Protein AF-K5WAC5-F1 (afdb_monomer)

Secondary structure (DSSP, 8-state):
-HHHHHHHHHTTTTSHHHHHHHHHHTT-HHHHHHHGGGTTSS-GGGS-HHHHTTS--HHHHHHHHHHHHHHHHHHHHHHHH--SSGGGTT--TTTHHHHHHHHHHHHHHHHTT--TT--HHHHH---GGGGTT-HHHHHHHHHHHHHHHHHHHTS--SGGGSPPGGGTT-

pLDDT: mean 91.82, std 11.61, range [30.33, 98.06]

Foldseek 3Di:
DVVVLVVLLVCLLVLLLLSLLVCVVVVNQVSNFSSLLNVQPPPPVVDDPVSNVSNPDPVSVVLSVLLWVQLLVQLLVLLVPFDLQVVNPLADPVCNVVLRVLSVVQSVVLNVVDTNPDLSLVSQDDDCVSSVVDPSSNVSSNVRSVVSNVSSVPRDSGSVPDDDPVPPPD

Sequence (170 aa):
MQVCTSHLAAYASTYPLRVYGMAVGMGSDVIAAKTSKYLLHPPLTSYSTSEIKCIPTAEAYHRLALLHEHRIKRLREMLIDEKIFPQGYGECKKHTQRTKTLWGVKQAMVSGQIAAATDVAGEMMVDLDQLSGCTTCFKAWVAATDMLGYKCSKVPRRIDKLPTSTERQV

Solvent-accessible surface area (backbone atoms only — not comparable to full-atom values): 9606 Å² total; per-residue (Å²): 119,71,70,62,54,56,55,47,56,71,37,16,78,80,43,20,66,56,40,26,13,51,22,54,70,70,71,34,61,71,53,24,27,63,17,42,48,48,53,34,56,69,56,76,85,75,56,50,74,79,64,54,60,49,43,81,43,72,67,65,51,47,45,51,52,52,42,36,52,51,29,30,52,52,51,43,51,54,56,70,73,58,55,64,43,62,94,60,49,66,63,36,96,89,46,42,68,62,51,54,51,51,50,52,54,48,48,56,56,51,57,78,67,60,46,50,59,59,57,64,28,70,71,64,60,80,60,54,70,83,54,73,67,36,64,55,53,43,52,25,46,51,53,34,31,50,51,44,37,58,58,53,70,70,52,56,61,30,56,83,57,56,80,59,83,87,66,77,81,118

Organism: Phanerochaete carnosa (strain HHB-10118-sp) (NCBI:txid650164)

Structure (mmCIF, N/CA/C/O backbone):
data_AF-K5WAC5-F1
#
_entry.id   AF-K5WAC5-F1
#
loop_
_atom_site.group_PDB
_atom_site.id
_atom_site.type_symbol
_atom_site.label_atom_id
_atom_site.label_alt_id
_atom_site.label_comp_id
_atom_site.label_asym_id
_atom_site.label_entity_id
_atom_site.label_seq_id
_atom_site.pdbx_PDB_ins_code
_atom_site.Cartn_x
_atom_site.Cartn_y
_atom_site.Cartn_z
_atom_site.occupancy
_atom_site.B_iso_or_equiv
_atom_site.auth_seq_id
_atom_site.auth_comp_id
_atom_site.auth_asym_id
_atom_site.auth_atom_id
_atom_site.pdbx_PDB_model_num
ATOM 1 N N . MET A 1 1 ? 7.853 -16.542 -30.961 1.00 53.62 1 MET A N 1
ATOM 2 C CA . MET A 1 1 ? 8.041 -15.512 -29.907 1.00 53.62 1 MET A CA 1
ATOM 3 C C . MET A 1 1 ? 7.242 -15.753 -28.614 1.00 53.62 1 MET A C 1
ATOM 5 O O . MET A 1 1 ? 7.670 -15.249 -27.587 1.00 53.62 1 MET A O 1
ATOM 9 N N . GLN A 1 2 ? 6.148 -16.535 -28.604 1.00 56.59 2 GLN A N 1
ATOM 10 C CA . GLN A 1 2 ? 5.320 -16.782 -27.399 1.00 56.59 2 GLN A CA 1
ATOM 11 C C . GLN A 1 2 ? 5.993 -17.577 -26.259 1.00 56.59 2 GLN A C 1
ATOM 13 O O . GLN A 1 2 ? 5.640 -17.387 -25.103 1.00 56.59 2 GLN A O 1
ATOM 18 N N . VAL A 1 3 ? 6.969 -18.444 -26.548 1.00 56.41 3 VAL A N 1
ATOM 19 C CA . VAL A 1 3 ? 7.632 -19.264 -25.510 1.00 56.41 3 VAL A CA 1
ATOM 20 C C . VAL A 1 3 ? 8.531 -18.408 -24.602 1.00 56.41 3 VAL A C 1
ATOM 22 O O . VAL A 1 3 ? 8.586 -18.608 -23.393 1.00 56.41 3 VAL A O 1
ATOM 25 N N . CYS A 1 4 ? 9.189 -17.384 -25.152 1.00 65.69 4 CYS A N 1
ATOM 26 C CA . CYS A 1 4 ? 10.074 -16.512 -24.374 1.00 65.69 4 CYS A CA 1
ATOM 27 C C . CYS A 1 4 ? 9.288 -15.632 -23.382 1.00 65.69 4 CYS A C 1
ATOM 29 O O . CYS A 1 4 ? 9.719 -15.412 -22.252 1.00 65.69 4 CYS A O 1
ATOM 31 N N . THR A 1 5 ? 8.085 -15.190 -23.763 1.00 73.31 5 THR A N 1
ATOM 32 C CA . THR A 1 5 ? 7.234 -14.344 -22.917 1.00 73.31 5 THR A CA 1
ATOM 33 C C . THR A 1 5 ? 6.603 -15.105 -21.751 1.00 73.31 5 THR A C 1
ATOM 35 O O . THR A 1 5 ? 6.474 -14.536 -20.665 1.00 73.31 5 THR A O 1
ATOM 38 N N . SER A 1 6 ? 6.259 -16.389 -21.921 1.00 77.44 6 SER A N 1
ATOM 39 C CA . SER A 1 6 ? 5.765 -17.233 -20.822 1.00 77.44 6 SER A CA 1
AT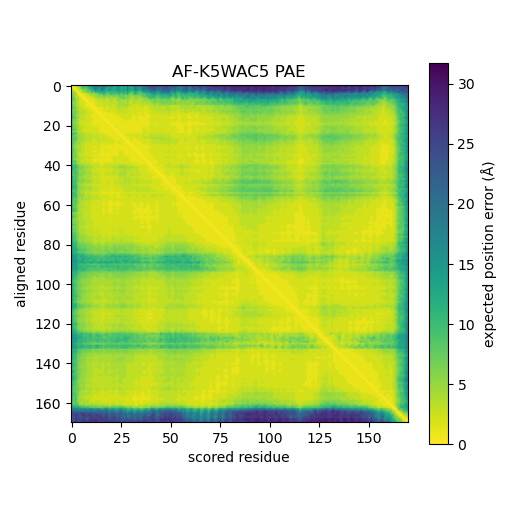OM 40 C C . SER A 1 6 ? 6.850 -17.531 -19.788 1.00 77.44 6 SER A C 1
ATOM 42 O O . SER A 1 6 ? 6.586 -17.431 -18.591 1.00 77.44 6 SER A O 1
ATOM 44 N N . HIS A 1 7 ? 8.079 -17.821 -20.230 1.00 79.19 7 HIS A N 1
ATOM 45 C CA . HIS A 1 7 ? 9.211 -18.002 -19.318 1.00 79.19 7 HIS A CA 1
ATOM 46 C C . HIS A 1 7 ? 9.539 -16.710 -18.568 1.00 79.19 7 HIS A C 1
ATOM 48 O O . HIS A 1 7 ? 9.684 -16.733 -17.350 1.00 79.19 7 HIS A O 1
ATOM 54 N N . LEU A 1 8 ? 9.571 -15.569 -19.261 1.00 83.50 8 LEU A N 1
ATOM 55 C CA . LEU A 1 8 ? 9.827 -14.271 -18.639 1.00 83.50 8 LEU A CA 1
ATOM 56 C C . LEU A 1 8 ? 8.781 -13.933 -17.559 1.00 83.50 8 LEU A C 1
ATOM 58 O O . LEU A 1 8 ? 9.131 -13.478 -16.470 1.00 83.50 8 LEU A O 1
ATOM 62 N N . ALA A 1 9 ? 7.501 -14.213 -17.825 1.00 85.50 9 ALA A N 1
ATOM 63 C CA . ALA A 1 9 ? 6.424 -14.004 -16.861 1.00 85.50 9 ALA A CA 1
ATOM 64 C C . ALA A 1 9 ? 6.519 -14.928 -15.632 1.00 85.50 9 ALA A C 1
ATOM 66 O O . ALA A 1 9 ? 6.143 -14.509 -14.537 1.00 85.50 9 ALA A O 1
ATOM 67 N N . ALA A 1 10 ? 7.038 -16.151 -15.784 1.00 89.06 10 ALA A N 1
ATOM 68 C CA . ALA A 1 10 ? 7.210 -17.092 -14.675 1.00 89.06 10 ALA A CA 1
ATOM 69 C C . ALA A 1 10 ? 8.218 -16.590 -13.624 1.00 89.06 10 ALA A C 1
ATOM 71 O O . ALA A 1 10 ? 8.053 -16.855 -12.436 1.00 89.06 10 ALA A O 1
ATOM 72 N N . TYR A 1 11 ? 9.217 -15.804 -14.038 1.00 91.31 11 TYR A N 1
ATOM 73 C CA . TYR A 1 11 ? 10.219 -15.219 -13.139 1.00 91.31 11 TYR A CA 1
ATOM 74 C C . TYR A 1 11 ? 9.832 -13.842 -12.581 1.00 91.31 11 TYR A C 1
ATOM 76 O O . TYR A 1 11 ? 10.626 -13.231 -11.862 1.00 91.31 11 TYR A O 1
ATOM 84 N N . ALA A 1 12 ? 8.627 -13.342 -12.876 1.00 92.62 12 ALA A N 1
ATOM 85 C CA . ALA A 1 12 ? 8.211 -11.991 -12.506 1.00 92.62 12 ALA A CA 1
ATOM 86 C C . ALA A 1 12 ? 8.232 -11.727 -10.992 1.00 92.62 12 ALA A C 1
ATOM 88 O O . ALA A 1 12 ? 8.495 -10.599 -10.596 1.00 92.62 12 ALA A O 1
ATOM 89 N N . SER A 1 13 ? 7.975 -12.730 -10.147 1.00 93.38 13 SER A N 1
ATOM 90 C CA . SER A 1 13 ? 8.056 -12.582 -8.685 1.00 93.38 13 SER A CA 1
ATOM 91 C C . SER A 1 13 ? 9.473 -12.728 -8.134 1.00 93.38 13 SER A C 1
ATOM 93 O O . SER A 1 13 ? 9.777 -12.143 -7.102 1.00 93.38 13 SER A O 1
ATOM 95 N N . THR A 1 14 ? 10.325 -13.511 -8.798 1.00 94.06 14 THR A N 1
ATOM 96 C CA . THR A 1 14 ? 11.671 -13.851 -8.308 1.00 94.06 14 THR A CA 1
ATOM 97 C C . THR A 1 14 ? 12.698 -12.794 -8.697 1.00 94.06 14 THR A C 1
ATOM 99 O O . THR A 1 14 ? 13.539 -12.419 -7.889 1.00 94.06 14 THR A O 1
ATOM 102 N N . TYR A 1 15 ? 12.617 -12.282 -9.930 1.00 94.31 15 TYR A N 1
ATOM 103 C CA . TYR A 1 15 ? 13.547 -11.281 -10.462 1.00 94.31 15 TYR A CA 1
ATOM 104 C C . TYR A 1 15 ? 12.803 -10.072 -11.042 1.00 94.31 15 TYR A C 1
ATOM 106 O O . TYR A 1 15 ? 13.011 -9.714 -12.206 1.00 94.31 15 TYR A O 1
ATOM 114 N N . PRO A 1 16 ? 11.931 -9.421 -10.253 1.00 96.00 16 PRO A N 1
ATOM 115 C CA . PRO A 1 16 ? 10.960 -8.464 -10.768 1.00 96.00 16 PRO A CA 1
ATOM 116 C C . PRO A 1 16 ? 11.602 -7.290 -11.513 1.00 96.00 16 PRO A C 1
ATOM 118 O O . PRO A 1 16 ? 11.106 -6.890 -12.563 1.00 96.00 16 PRO A O 1
ATOM 121 N N . LEU A 1 17 ? 12.736 -6.772 -11.030 1.00 96.06 17 LEU A N 1
ATOM 122 C CA . LEU A 1 17 ? 13.393 -5.605 -11.628 1.00 96.06 17 LEU A CA 1
ATOM 123 C C . LEU A 1 17 ? 13.940 -5.920 -13.027 1.00 96.06 17 LEU A C 1
ATOM 125 O O . LEU A 1 17 ? 13.656 -5.205 -13.987 1.00 96.06 17 LEU A O 1
ATOM 129 N N . ARG A 1 18 ? 14.647 -7.051 -13.159 1.00 95.62 18 ARG A N 1
ATOM 130 C CA . ARG A 1 18 ? 15.200 -7.519 -14.439 1.00 95.62 18 ARG A CA 1
ATOM 131 C C . ARG A 1 18 ? 14.097 -7.873 -15.426 1.00 95.62 18 ARG A C 1
ATOM 133 O O . ARG A 1 18 ? 14.161 -7.472 -16.583 1.00 95.62 18 ARG A O 1
ATOM 140 N N . VAL A 1 19 ? 13.077 -8.594 -14.960 1.00 96.12 19 VAL A N 1
ATOM 141 C CA . VAL A 1 19 ? 11.931 -8.985 -15.787 1.00 96.12 19 VAL A CA 1
ATOM 142 C C . VAL A 1 19 ? 11.181 -7.755 -16.294 1.00 96.12 19 VAL A C 1
ATOM 144 O O . VAL A 1 19 ? 10.812 -7.704 -17.465 1.00 96.12 19 VAL A O 1
ATOM 147 N N . TYR A 1 20 ? 10.983 -6.748 -15.440 1.00 97.00 20 TYR A N 1
ATOM 148 C CA . TYR A 1 20 ? 10.366 -5.485 -15.830 1.00 97.00 20 TYR A CA 1
ATOM 149 C C . TYR A 1 20 ? 11.196 -4.759 -16.894 1.00 97.00 20 TYR A C 1
ATOM 151 O O . TYR A 1 20 ? 10.659 -4.412 -17.943 1.00 97.00 20 TYR A O 1
ATOM 159 N N . GLY A 1 21 ? 12.503 -4.596 -16.669 1.00 96.38 21 GLY A N 1
ATOM 160 C CA . GLY A 1 21 ? 13.410 -3.955 -17.622 1.00 96.38 21 GLY A CA 1
ATOM 161 C C . GLY A 1 21 ? 13.432 -4.641 -18.992 1.00 96.38 21 GLY A C 1
ATOM 162 O O . GLY A 1 21 ? 13.271 -3.980 -20.017 1.00 96.38 21 GLY A O 1
ATOM 163 N N . MET A 1 22 ? 13.525 -5.976 -19.014 1.00 95.25 22 MET A N 1
ATOM 164 C CA . MET A 1 22 ? 13.453 -6.768 -20.249 1.00 95.25 22 MET A CA 1
ATOM 165 C C . MET A 1 22 ? 12.104 -6.613 -20.954 1.00 95.25 22 MET A C 1
ATOM 167 O O . MET A 1 22 ? 12.068 -6.398 -22.162 1.00 95.25 22 MET A O 1
ATOM 171 N N . ALA A 1 23 ? 10.994 -6.680 -20.212 1.00 95.19 23 ALA A N 1
ATOM 172 C CA . ALA A 1 23 ? 9.662 -6.530 -20.787 1.00 95.19 23 ALA A CA 1
ATOM 173 C C . ALA A 1 23 ? 9.471 -5.155 -21.441 1.00 95.19 23 ALA A C 1
ATOM 175 O O . ALA A 1 23 ? 8.921 -5.081 -22.536 1.00 95.19 23 ALA A O 1
ATOM 176 N N . VAL A 1 24 ? 9.969 -4.088 -20.807 1.00 96.06 24 VAL A N 1
ATOM 177 C CA . VAL A 1 24 ? 9.970 -2.735 -21.382 1.00 96.06 24 VAL A CA 1
ATOM 178 C C . VAL A 1 24 ? 10.851 -2.678 -22.631 1.00 96.06 24 VAL A C 1
ATOM 180 O O . VAL A 1 24 ? 10.411 -2.164 -23.653 1.00 96.06 24 VAL A O 1
ATOM 183 N N . GLY A 1 25 ? 12.062 -3.244 -22.588 1.00 94.56 25 GLY A N 1
ATOM 184 C CA . GLY A 1 25 ? 12.974 -3.267 -23.739 1.00 94.56 25 GLY A CA 1
ATOM 185 C C . GLY A 1 25 ? 12.416 -4.024 -24.949 1.00 94.56 25 GLY A C 1
ATOM 186 O O . GLY A 1 25 ? 12.718 -3.682 -26.086 1.00 94.56 25 GLY A O 1
ATOM 187 N N . MET A 1 26 ? 11.557 -5.016 -24.709 1.00 93.81 26 MET A N 1
ATOM 188 C CA . MET A 1 26 ? 10.845 -5.771 -25.743 1.00 93.81 26 MET A CA 1
ATOM 189 C C . MET A 1 26 ? 9.518 -5.123 -26.182 1.00 93.81 26 MET A C 1
ATOM 191 O O . MET A 1 26 ? 8.810 -5.708 -26.999 1.00 93.81 26 MET A O 1
ATOM 195 N N . GLY A 1 27 ? 9.132 -3.971 -25.619 1.00 92.75 27 GLY A N 1
ATOM 196 C CA . GLY A 1 27 ? 7.846 -3.318 -25.903 1.00 92.75 27 GLY A CA 1
ATOM 197 C C . GLY A 1 27 ? 6.622 -4.090 -25.391 1.00 92.75 27 GLY A C 1
ATOM 198 O O . GLY A 1 27 ? 5.517 -3.926 -25.898 1.00 92.75 27 GLY A O 1
ATOM 199 N N . SER A 1 28 ? 6.797 -4.973 -24.406 1.00 93.88 28 SER A N 1
ATOM 200 C CA . SER A 1 28 ? 5.732 -5.820 -23.867 1.00 93.88 28 SER A CA 1
ATOM 201 C C . SER A 1 28 ? 5.096 -5.202 -22.615 1.00 93.88 28 SER A C 1
ATOM 203 O O . SER A 1 28 ? 5.328 -5.660 -21.486 1.00 93.88 28 SER A O 1
ATOM 205 N N . ASP A 1 29 ? 4.204 -4.233 -22.821 1.00 93.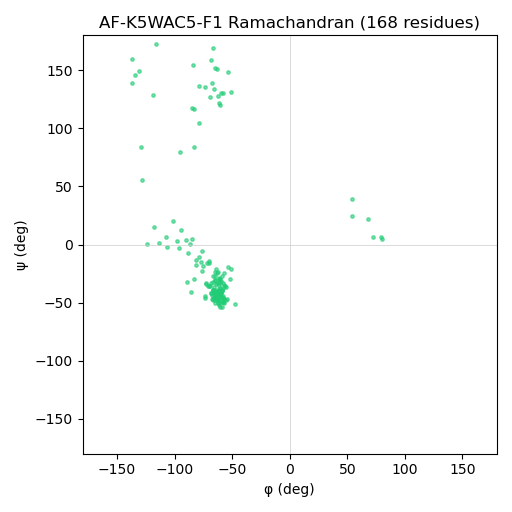75 29 ASP A N 1
ATOM 206 C CA . ASP A 1 29 ? 3.495 -3.519 -21.746 1.00 93.75 29 ASP A CA 1
ATOM 207 C C . ASP A 1 29 ? 2.721 -4.450 -20.803 1.00 93.75 29 ASP A C 1
ATOM 209 O O . ASP A 1 29 ? 2.696 -4.241 -19.591 1.00 93.75 29 ASP A O 1
ATOM 213 N N . VAL A 1 30 ? 2.136 -5.534 -21.324 1.00 93.88 30 VAL A N 1
ATOM 214 C CA . VAL A 1 30 ? 1.362 -6.498 -20.521 1.00 93.88 30 VAL A CA 1
ATOM 215 C C . VAL A 1 30 ? 2.230 -7.178 -19.457 1.00 93.88 30 VAL A C 1
ATOM 217 O O . VAL A 1 30 ? 1.797 -7.338 -18.313 1.00 93.88 30 VAL A O 1
ATOM 220 N N . ILE A 1 31 ? 3.450 -7.588 -19.817 1.00 94.75 31 ILE A N 1
ATOM 221 C CA . ILE A 1 31 ? 4.382 -8.234 -18.880 1.00 94.75 31 ILE A CA 1
ATOM 222 C C . ILE A 1 31 ? 4.948 -7.191 -17.924 1.00 94.75 31 ILE A C 1
ATOM 224 O O . ILE A 1 31 ? 4.916 -7.422 -16.719 1.00 94.75 31 ILE A O 1
ATOM 228 N N . ALA A 1 32 ? 5.377 -6.029 -18.426 1.00 95.94 32 ALA A N 1
ATOM 229 C CA . ALA A 1 32 ? 5.868 -4.939 -17.585 1.00 95.94 32 ALA A CA 1
ATOM 230 C C . ALA A 1 32 ? 4.832 -4.567 -16.508 1.00 95.94 32 ALA A C 1
ATOM 232 O O . ALA A 1 32 ? 5.136 -4.529 -15.314 1.00 95.94 32 ALA A O 1
ATOM 233 N N . ALA A 1 33 ? 3.570 -4.421 -16.908 1.00 95.88 33 ALA A N 1
ATOM 234 C CA . ALA A 1 33 ? 2.468 -4.125 -16.011 1.00 95.88 33 ALA A CA 1
ATOM 235 C C . ALA A 1 33 ? 2.179 -5.234 -14.992 1.00 95.88 33 ALA A C 1
ATOM 237 O O . ALA A 1 33 ? 1.898 -4.949 -13.830 1.00 95.88 33 ALA A O 1
ATOM 238 N N . LYS A 1 34 ? 2.236 -6.509 -15.393 1.00 95.50 34 LYS A N 1
ATOM 239 C CA . LYS A 1 34 ? 2.063 -7.633 -14.459 1.00 95.50 34 LYS A CA 1
ATOM 240 C C . LYS A 1 34 ? 3.212 -7.724 -13.458 1.00 95.50 34 LYS A C 1
ATOM 242 O O . LYS A 1 34 ? 2.955 -8.013 -12.291 1.00 95.50 34 LYS A O 1
ATOM 247 N N . THR A 1 35 ? 4.440 -7.476 -13.900 1.00 96.50 35 THR A N 1
ATOM 248 C CA . THR A 1 35 ? 5.647 -7.562 -13.074 1.00 96.50 35 THR A CA 1
ATOM 249 C C . THR A 1 35 ? 5.748 -6.410 -12.083 1.00 96.50 35 THR A C 1
ATOM 251 O O . THR A 1 35 ? 6.186 -6.618 -10.954 1.00 96.50 35 THR A O 1
ATOM 254 N N . SER A 1 36 ? 5.261 -5.214 -12.436 1.00 97.06 36 SER A N 1
ATOM 255 C CA . SER A 1 36 ? 5.365 -4.030 -11.573 1.00 97.06 36 SER A CA 1
ATOM 256 C C . SER A 1 36 ? 4.746 -4.218 -10.181 1.00 97.06 36 SER A C 1
ATOM 258 O O . SER A 1 36 ? 5.161 -3.556 -9.235 1.00 97.06 36 SER A O 1
ATOM 260 N N . LYS A 1 37 ? 3.779 -5.135 -10.016 1.00 96.56 37 LYS A N 1
ATOM 261 C CA . LYS A 1 37 ? 3.173 -5.437 -8.705 1.00 96.56 37 LYS A CA 1
ATOM 262 C C . LYS A 1 37 ? 4.143 -6.053 -7.699 1.00 96.56 37 LYS A C 1
ATOM 264 O O . LYS A 1 37 ? 3.906 -5.959 -6.498 1.00 96.56 37 LYS A O 1
ATOM 269 N N . TYR A 1 38 ? 5.202 -6.690 -8.189 1.00 96.88 38 TYR A N 1
ATOM 270 C CA . TYR A 1 38 ? 6.262 -7.279 -7.376 1.00 96.88 38 TYR A CA 1
ATOM 271 C C . TYR A 1 38 ? 7.380 -6.273 -7.072 1.00 96.88 38 TYR A C 1
ATOM 273 O O . TYR A 1 38 ? 8.241 -6.559 -6.256 1.00 96.88 38 TYR A O 1
ATOM 281 N N . LEU A 1 39 ? 7.345 -5.082 -7.681 1.00 96.88 39 LEU A N 1
ATOM 282 C CA . LEU A 1 39 ? 8.292 -3.989 -7.437 1.00 96.88 39 LEU A CA 1
ATOM 283 C C . LEU A 1 39 ? 7.797 -2.989 -6.392 1.00 96.88 39 LEU A C 1
ATOM 285 O O . LEU A 1 39 ? 8.350 -1.903 -6.284 1.00 96.88 39 LEU A O 1
ATOM 289 N N . LEU A 1 40 ? 6.740 -3.317 -5.646 1.00 96.81 40 LEU A N 1
ATOM 290 C CA . LEU A 1 40 ? 6.238 -2.472 -4.557 1.00 96.81 40 LEU A CA 1
ATOM 291 C C . LEU A 1 40 ? 7.116 -2.559 -3.299 1.00 96.81 40 LEU A C 1
ATOM 293 O O . LEU A 1 40 ? 7.082 -1.652 -2.471 1.00 96.81 40 LEU A O 1
ATOM 297 N N . HIS A 1 41 ? 7.866 -3.653 -3.157 1.00 93.50 41 HIS A N 1
ATOM 298 C CA . HIS A 1 41 ? 8.849 -3.870 -2.105 1.00 93.50 41 HIS A CA 1
ATOM 299 C C . HIS A 1 41 ? 10.117 -4.499 -2.709 1.00 93.50 41 HIS A C 1
ATOM 301 O O . HIS A 1 41 ? 9.986 -5.400 -3.540 1.00 93.50 41 HIS A O 1
ATOM 307 N N . PRO A 1 42 ? 11.318 -4.078 -2.284 1.00 93.94 42 PRO A N 1
ATOM 308 C CA . PRO A 1 42 ? 11.580 -2.902 -1.447 1.00 93.94 42 PRO A CA 1
ATOM 309 C C . PRO A 1 42 ? 11.253 -1.573 -2.176 1.00 93.94 42 PRO A C 1
ATOM 311 O O . PRO A 1 42 ? 10.941 -1.595 -3.372 1.00 93.94 42 PRO A O 1
ATOM 314 N N . PRO A 1 43 ? 11.234 -0.418 -1.474 1.00 93.31 43 PRO A N 1
ATOM 315 C CA . PRO A 1 43 ? 11.036 0.892 -2.100 1.00 93.31 43 PRO A CA 1
ATOM 316 C C . PRO A 1 43 ? 12.029 1.138 -3.239 1.00 93.31 43 PRO A C 1
ATOM 318 O O . PRO A 1 43 ? 13.170 0.700 -3.163 1.00 93.31 43 PRO A O 1
ATOM 321 N N . LEU A 1 44 ? 11.646 1.889 -4.277 1.00 94.12 44 LEU A N 1
ATOM 322 C CA . LEU A 1 44 ? 12.546 2.109 -5.424 1.00 94.12 44 LEU A CA 1
ATOM 323 C C . LEU A 1 44 ? 13.884 2.762 -5.040 1.00 94.12 44 LEU A C 1
ATOM 325 O O . LEU A 1 44 ? 14.892 2.537 -5.702 1.00 94.12 44 LEU A O 1
ATOM 329 N N . THR A 1 45 ? 13.897 3.534 -3.955 1.00 93.38 45 THR A N 1
ATOM 330 C CA . THR A 1 45 ? 15.086 4.197 -3.407 1.00 93.38 45 THR A CA 1
ATOM 331 C C . THR A 1 45 ? 16.101 3.241 -2.786 1.00 93.38 45 THR A C 1
ATOM 333 O O . THR A 1 45 ? 17.229 3.657 -2.542 1.00 93.38 45 THR A O 1
ATOM 336 N N . SER A 1 46 ? 15.738 1.982 -2.519 1.00 94.81 46 SER A N 1
ATOM 337 C CA . SER A 1 46 ? 16.680 0.995 -1.985 1.00 94.81 46 SER A CA 1
ATOM 338 C C . SER A 1 46 ? 17.552 0.356 -3.062 1.00 94.81 46 SER A C 1
ATOM 340 O O . SER A 1 46 ? 18.547 -0.278 -2.727 1.00 94.81 46 SER A O 1
ATOM 342 N N . TYR A 1 47 ? 17.163 0.453 -4.337 1.00 95.06 47 TYR A N 1
ATOM 343 C CA . TYR A 1 47 ? 17.956 -0.100 -5.427 1.00 95.06 47 TYR A CA 1
ATOM 344 C C . TYR A 1 47 ? 19.115 0.832 -5.750 1.00 95.06 47 TYR A C 1
ATOM 346 O O . TYR A 1 47 ? 18.958 2.047 -5.876 1.00 95.06 47 TYR A O 1
ATOM 354 N N . SER A 1 48 ? 20.285 0.244 -5.941 1.00 95.81 48 SER A N 1
ATOM 355 C CA . SER A 1 48 ? 21.453 0.968 -6.414 1.00 95.81 48 SER A CA 1
ATOM 356 C C . SER A 1 48 ? 21.281 1.412 -7.869 1.00 95.81 48 SER A C 1
ATOM 358 O O . SER A 1 48 ? 20.534 0.826 -8.662 1.00 95.81 48 SER A O 1
ATOM 360 N N . THR A 1 49 ? 22.051 2.421 -8.273 1.00 94.44 49 THR A N 1
ATOM 361 C CA . THR A 1 49 ? 22.070 2.890 -9.663 1.00 94.44 49 THR A CA 1
ATOM 362 C C . THR A 1 49 ? 22.438 1.771 -10.645 1.00 94.44 49 THR A C 1
ATOM 364 O O . THR A 1 49 ? 21.915 1.741 -11.756 1.00 94.44 49 THR A O 1
ATOM 367 N N . SER A 1 50 ? 23.317 0.833 -10.267 1.00 94.75 50 SER A N 1
ATOM 368 C CA . SER A 1 50 ? 23.692 -0.309 -11.115 1.00 94.75 50 SER A CA 1
ATOM 369 C C . SER A 1 50 ? 22.548 -1.301 -11.316 1.00 94.75 50 SER A C 1
ATOM 371 O O . SER A 1 50 ? 22.436 -1.868 -12.400 1.00 94.75 50 SER A O 1
ATOM 373 N N . GLU A 1 51 ? 21.678 -1.485 -10.325 1.00 94.69 51 GLU A N 1
ATOM 374 C CA . GLU A 1 51 ? 20.497 -2.342 -10.446 1.00 94.69 51 GLU A CA 1
ATOM 375 C C . GLU A 1 51 ? 19.413 -1.686 -11.307 1.00 94.69 51 GLU A C 1
ATOM 377 O O . GLU A 1 51 ? 18.863 -2.331 -12.201 1.00 94.69 51 GLU A O 1
ATOM 382 N N . ILE A 1 52 ? 19.149 -0.389 -11.104 1.00 95.25 52 ILE A N 1
ATOM 383 C CA . ILE A 1 52 ? 18.124 0.357 -11.856 1.00 95.25 52 ILE A CA 1
ATOM 384 C C . ILE A 1 52 ? 18.471 0.461 -13.348 1.00 95.25 52 ILE A C 1
ATOM 386 O O . ILE A 1 52 ? 17.561 0.493 -14.174 1.00 95.25 52 ILE A O 1
ATOM 390 N N . LYS A 1 53 ? 19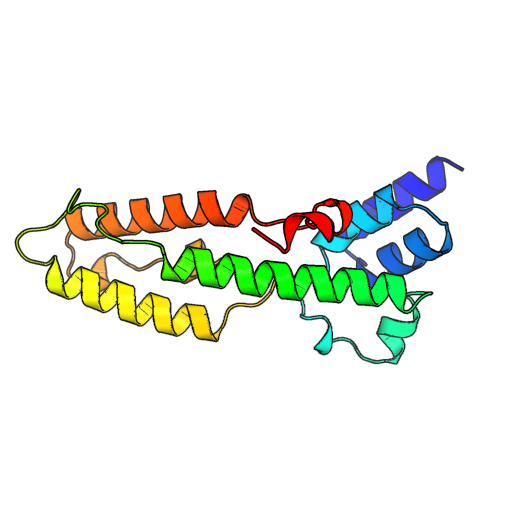.761 0.426 -13.721 1.00 95.00 53 LYS A N 1
ATOM 391 C CA . LYS A 1 53 ? 20.222 0.454 -15.126 1.00 95.00 53 LYS A CA 1
ATOM 392 C C . LYS A 1 53 ? 19.599 -0.618 -16.026 1.00 95.00 53 LYS A C 1
ATOM 394 O O . LYS A 1 53 ? 19.640 -0.462 -17.242 1.00 95.00 53 LYS A O 1
ATOM 399 N N . CYS A 1 54 ? 19.039 -1.698 -15.476 1.00 94.69 54 CYS A N 1
ATOM 400 C CA . CYS A 1 54 ? 18.326 -2.685 -16.291 1.00 94.69 54 CYS A CA 1
ATOM 401 C C . CYS A 1 54 ? 16.989 -2.170 -16.856 1.00 94.69 54 CYS A C 1
ATOM 403 O O . CYS A 1 54 ? 16.455 -2.776 -17.783 1.00 94.69 54 CYS A O 1
ATOM 405 N N . ILE A 1 55 ? 16.451 -1.064 -16.328 1.00 96.44 55 ILE A N 1
ATOM 406 C CA . ILE A 1 55 ? 15.280 -0.382 -16.876 1.00 96.44 55 ILE A CA 1
ATOM 407 C C . ILE A 1 55 ? 15.753 0.535 -18.014 1.00 96.44 55 ILE A C 1
ATOM 409 O O . ILE A 1 55 ? 16.506 1.475 -17.763 1.00 96.44 55 ILE A O 1
ATOM 413 N N . PRO A 1 56 ? 15.315 0.299 -19.262 1.00 95.38 56 PRO A N 1
ATOM 414 C CA . PRO A 1 56 ? 15.933 0.921 -20.432 1.00 95.38 56 PRO A CA 1
ATOM 415 C C . PRO A 1 56 ? 15.565 2.397 -20.626 1.00 95.38 56 PRO A C 1
ATOM 417 O O . PRO A 1 56 ? 16.254 3.097 -21.362 1.00 95.38 56 PRO A O 1
ATOM 420 N N . THR A 1 57 ? 14.484 2.887 -20.005 1.00 96.25 57 THR A N 1
ATOM 421 C CA . THR A 1 57 ? 14.004 4.264 -20.197 1.00 96.25 57 THR A CA 1
ATOM 422 C C . THR A 1 57 ? 13.647 4.947 -18.880 1.00 96.25 57 THR A C 1
ATOM 424 O O . THR A 1 57 ? 13.119 4.331 -17.949 1.00 96.25 57 THR A O 1
ATOM 427 N N . ALA A 1 58 ? 13.881 6.263 -18.823 1.00 95.81 58 ALA A N 1
ATOM 428 C CA . ALA A 1 58 ? 13.478 7.095 -17.690 1.00 95.81 58 ALA A CA 1
ATOM 429 C C . ALA A 1 58 ? 11.953 7.088 -17.487 1.00 95.81 58 ALA A C 1
ATOM 431 O O . ALA A 1 58 ? 11.486 7.067 -16.352 1.00 95.81 58 ALA A O 1
ATOM 432 N N . GLU A 1 59 ? 11.173 7.033 -18.573 1.00 96.00 59 GLU A N 1
ATOM 433 C CA . GLU A 1 59 ? 9.710 6.933 -18.515 1.00 96.00 59 GLU A CA 1
ATOM 434 C C . GLU A 1 59 ? 9.254 5.655 -17.795 1.00 96.00 59 GLU A C 1
ATOM 436 O O . GLU A 1 59 ? 8.388 5.703 -16.919 1.00 96.00 59 GLU A O 1
ATOM 441 N N . ALA A 1 60 ? 9.864 4.509 -18.111 1.00 96.38 60 ALA A N 1
ATOM 442 C CA . ALA A 1 60 ? 9.511 3.244 -17.481 1.00 96.38 60 ALA A CA 1
ATOM 443 C C . ALA A 1 60 ? 9.840 3.228 -15.983 1.00 96.38 60 ALA A C 1
ATOM 445 O O . ALA A 1 60 ? 9.067 2.673 -15.199 1.00 96.38 60 ALA A O 1
ATOM 446 N N . TYR A 1 61 ? 10.946 3.855 -15.574 1.00 97.12 61 TYR A N 1
ATOM 447 C CA . TYR A 1 61 ? 11.253 4.058 -14.159 1.00 97.12 61 TYR A CA 1
ATOM 448 C C . TYR A 1 61 ? 10.248 5.016 -13.501 1.00 97.12 61 TYR A C 1
ATOM 450 O O . TYR A 1 61 ? 9.694 4.714 -12.444 1.00 97.12 61 TYR A O 1
ATOM 458 N N . HIS A 1 62 ? 9.940 6.139 -14.154 1.00 96.12 62 HIS A N 1
ATOM 459 C CA . HIS A 1 62 ? 9.002 7.133 -13.639 1.00 96.12 62 HIS A CA 1
ATOM 460 C C . HIS A 1 62 ? 7.596 6.553 -13.422 1.00 96.12 62 HIS A C 1
ATOM 462 O O . HIS A 1 62 ? 6.961 6.846 -12.412 1.00 96.12 62 HIS A O 1
ATOM 468 N N . ARG A 1 63 ? 7.127 5.654 -14.296 1.00 96.12 63 ARG A N 1
ATOM 469 C CA . ARG A 1 63 ? 5.861 4.922 -14.105 1.00 96.12 63 ARG A CA 1
ATOM 470 C C . ARG A 1 63 ? 5.830 4.103 -12.812 1.00 96.12 63 ARG A C 1
ATOM 472 O O . ARG A 1 63 ? 4.798 4.077 -12.141 1.00 96.12 63 ARG A O 1
ATOM 479 N N . LEU A 1 64 ? 6.942 3.468 -12.431 1.00 97.06 64 LEU A N 1
ATOM 480 C CA . LEU A 1 64 ? 7.043 2.777 -11.141 1.00 97.06 64 LEU A CA 1
ATOM 481 C C . LEU A 1 64 ? 7.006 3.775 -9.981 1.00 97.06 64 LEU A C 1
ATOM 483 O O . LEU A 1 64 ? 6.289 3.543 -9.012 1.00 97.06 64 LEU A O 1
ATOM 487 N N . ALA A 1 65 ? 7.723 4.896 -10.089 1.00 96.94 65 ALA A N 1
ATOM 488 C CA . ALA A 1 65 ? 7.716 5.931 -9.056 1.00 96.94 65 ALA A CA 1
ATOM 489 C C . ALA A 1 65 ? 6.306 6.505 -8.833 1.00 96.94 65 ALA A C 1
ATOM 491 O O . ALA A 1 65 ? 5.855 6.605 -7.693 1.00 96.94 65 ALA A O 1
ATOM 492 N N . LEU A 1 66 ? 5.563 6.781 -9.911 1.00 97.00 66 LEU A N 1
ATOM 493 C CA . LEU A 1 66 ? 4.164 7.211 -9.839 1.00 97.00 66 LEU A CA 1
ATOM 494 C C . LEU A 1 66 ? 3.263 6.158 -9.182 1.00 97.00 66 LEU A C 1
ATOM 496 O O . LEU A 1 66 ? 2.376 6.515 -8.410 1.00 97.00 66 LEU A O 1
ATOM 500 N N . LEU A 1 67 ? 3.488 4.869 -9.458 1.00 97.25 67 LEU A N 1
ATOM 501 C CA . LEU A 1 67 ? 2.770 3.780 -8.791 1.00 97.25 67 LEU A CA 1
ATOM 502 C C . LEU A 1 67 ? 3.031 3.764 -7.286 1.00 97.25 67 LEU A C 1
ATOM 504 O O . LEU A 1 67 ? 2.087 3.624 -6.512 1.00 97.25 67 LEU A O 1
ATOM 508 N N . HIS A 1 68 ? 4.288 3.912 -6.869 1.00 97.62 68 HIS A N 1
ATOM 509 C CA . HIS A 1 68 ? 4.654 3.956 -5.454 1.00 97.62 68 HIS A CA 1
ATOM 510 C C . HIS A 1 68 ? 4.001 5.142 -4.752 1.00 97.62 68 HIS A C 1
ATOM 512 O O . HIS A 1 68 ? 3.296 4.943 -3.764 1.00 97.62 68 HIS A O 1
ATOM 518 N N . GLU A 1 69 ? 4.159 6.341 -5.308 1.00 96.69 69 GLU A N 1
ATOM 519 C CA . GLU A 1 69 ? 3.606 7.574 -4.745 1.00 96.69 69 GLU A CA 1
ATOM 520 C C . GLU A 1 69 ? 2.078 7.513 -4.642 1.00 96.69 69 GLU A C 1
ATOM 522 O O . GLU A 1 69 ? 1.502 7.758 -3.582 1.00 96.69 69 GLU A O 1
ATOM 527 N N . HIS A 1 70 ? 1.405 7.096 -5.721 1.00 96.62 70 HIS A N 1
ATOM 528 C CA . HIS A 1 70 ? -0.048 6.956 -5.731 1.00 96.62 70 HIS A CA 1
ATOM 529 C C . HIS A 1 70 ? -0.530 5.988 -4.648 1.00 96.62 70 HIS A C 1
ATOM 531 O O . HIS A 1 70 ? -1.494 6.277 -3.938 1.00 96.62 70 HIS A O 1
ATOM 537 N N . ARG A 1 71 ? 0.145 4.843 -4.496 1.00 97.31 71 ARG A N 1
ATOM 538 C CA . ARG A 1 71 ? -0.211 3.861 -3.470 1.00 97.31 71 ARG A CA 1
ATOM 539 C C . ARG A 1 71 ? -0.015 4.412 -2.069 1.00 97.31 71 ARG A C 1
ATOM 541 O O . ARG A 1 71 ? -0.931 4.286 -1.268 1.00 97.31 71 ARG A O 1
ATOM 548 N N . ILE A 1 72 ? 1.128 5.031 -1.784 1.00 97.56 72 ILE A N 1
ATOM 549 C CA . ILE A 1 72 ? 1.419 5.611 -0.466 1.00 97.56 72 ILE A CA 1
ATOM 550 C C . ILE A 1 72 ? 0.350 6.644 -0.103 1.00 97.56 72 ILE A C 1
ATOM 552 O O . ILE A 1 72 ? -0.248 6.557 0.969 1.00 97.56 72 ILE A O 1
ATOM 556 N N . LYS A 1 73 ? 0.049 7.565 -1.026 1.00 97.44 73 LYS A N 1
ATOM 557 C CA . LYS A 1 73 ? -0.980 8.588 -0.833 1.00 97.44 73 LYS A CA 1
ATOM 558 C C . LYS A 1 73 ? -2.355 7.973 -0.557 1.00 97.44 73 LYS A C 1
ATOM 560 O O . LYS A 1 73 ? -2.959 8.277 0.467 1.00 97.44 73 LYS A O 1
ATOM 565 N N . ARG A 1 74 ? -2.833 7.065 -1.417 1.00 97.69 74 ARG A N 1
ATOM 566 C CA . ARG A 1 74 ? -4.171 6.460 -1.270 1.00 97.69 74 ARG A CA 1
ATOM 567 C C . ARG A 1 74 ? -4.294 5.582 -0.032 1.00 97.69 74 ARG A C 1
ATOM 569 O O . ARG A 1 74 ? -5.332 5.609 0.615 1.00 97.69 74 ARG A O 1
ATOM 576 N N . LEU A 1 75 ? -3.264 4.811 0.312 1.00 98.06 75 LEU A N 1
ATOM 577 C CA . LEU A 1 75 ? -3.264 4.004 1.534 1.00 98.06 75 LEU A CA 1
ATOM 578 C C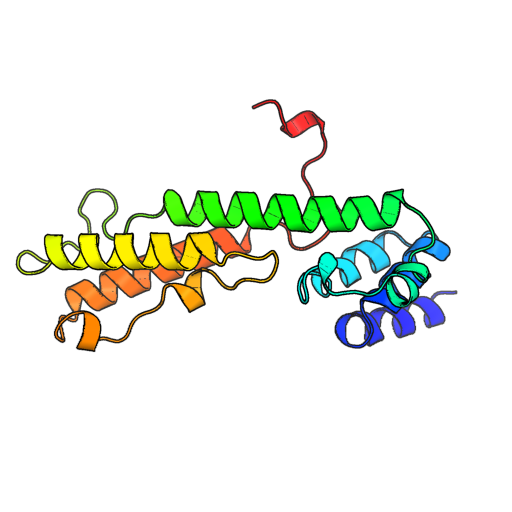 . LEU A 1 75 ? -3.343 4.889 2.782 1.00 98.06 75 LEU A C 1
ATOM 580 O O . LEU A 1 75 ? -4.093 4.573 3.702 1.00 98.06 75 LEU A O 1
ATOM 584 N N . ARG A 1 76 ? -2.622 6.016 2.789 1.00 98.06 76 ARG A N 1
ATOM 585 C CA . ARG A 1 76 ? -2.665 6.987 3.886 1.00 98.06 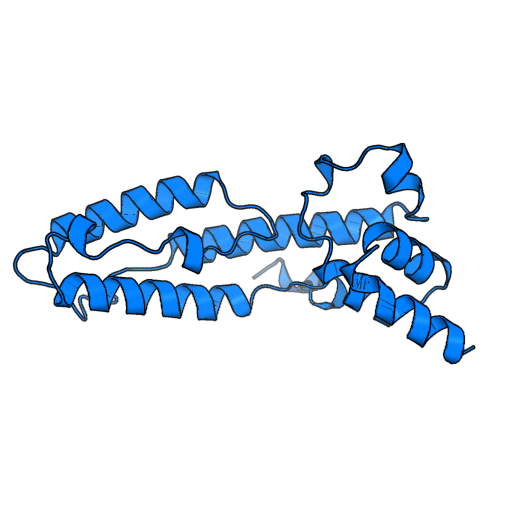76 ARG A CA 1
ATOM 586 C C . ARG A 1 76 ? -4.034 7.650 4.018 1.00 98.06 76 ARG A C 1
ATOM 588 O O . ARG A 1 76 ? -4.550 7.723 5.126 1.00 98.06 76 ARG A O 1
ATOM 595 N N . GLU A 1 77 ? -4.629 8.083 2.910 1.00 96.81 77 GLU A N 1
ATOM 596 C CA . GLU A 1 77 ? -5.986 8.650 2.892 1.00 96.81 77 GLU A CA 1
ATOM 597 C C . GLU A 1 77 ? -7.014 7.646 3.436 1.00 96.81 77 GLU A C 1
ATOM 599 O O . GLU A 1 77 ? -7.742 7.960 4.372 1.00 96.81 77 GLU A O 1
ATOM 604 N N . MET A 1 78 ? -6.997 6.401 2.942 1.00 97.00 78 MET A N 1
ATOM 605 C CA . MET A 1 78 ? -7.904 5.346 3.418 1.00 97.00 78 MET A CA 1
ATOM 606 C C . MET A 1 78 ? -7.749 5.070 4.914 1.00 97.00 78 MET A C 1
ATOM 608 O O . MET A 1 78 ? -8.747 4.866 5.598 1.00 97.00 78 MET A O 1
ATOM 612 N N . LEU A 1 79 ? -6.512 5.065 5.423 1.00 97.62 79 LEU A N 1
ATOM 613 C CA . LEU A 1 79 ? -6.247 4.869 6.844 1.00 97.62 79 LEU A CA 1
ATOM 614 C C . LEU A 1 79 ? -6.817 6.008 7.690 1.00 97.62 79 LEU A C 1
ATOM 616 O O . LEU A 1 79 ? -7.428 5.731 8.717 1.00 97.62 79 LEU A O 1
ATOM 620 N N . ILE A 1 80 ? -6.601 7.263 7.286 1.00 95.81 80 ILE A N 1
ATOM 621 C CA . ILE A 1 80 ? -7.037 8.451 8.038 1.00 95.81 80 ILE A CA 1
ATOM 622 C C . ILE A 1 80 ? -8.566 8.553 8.068 1.00 95.81 80 ILE A C 1
ATOM 624 O O . ILE A 1 80 ? -9.136 8.885 9.107 1.00 95.81 80 ILE A O 1
ATOM 628 N N . ASP A 1 81 ? -9.227 8.225 6.960 1.00 95.75 81 ASP A N 1
ATOM 629 C CA . ASP A 1 81 ? -10.683 8.326 6.836 1.00 95.75 81 ASP A CA 1
ATOM 630 C C . ASP A 1 81 ? -11.436 7.185 7.548 1.00 95.75 81 ASP A C 1
ATOM 632 O O . ASP A 1 81 ? -12.650 7.277 7.769 1.00 95.75 81 ASP A O 1
ATOM 636 N N . GLU A 1 82 ? -10.747 6.099 7.913 1.00 95.75 82 GLU A N 1
ATOM 637 C CA . GLU A 1 82 ? -11.365 4.941 8.557 1.00 95.75 82 GLU A CA 1
ATOM 638 C C . GLU A 1 82 ? -11.732 5.212 10.022 1.00 95.75 82 GLU A C 1
ATOM 640 O O . GLU A 1 82 ? -10.950 5.749 10.813 1.00 95.75 82 GLU A O 1
ATOM 645 N N . LYS A 1 83 ? -12.936 4.781 10.411 1.00 94.81 83 LYS A N 1
ATOM 646 C CA . LYS A 1 83 ? -13.470 4.972 11.764 1.00 94.81 83 LYS A CA 1
ATOM 647 C C . LYS A 1 83 ? -13.730 3.623 12.413 1.00 94.81 83 LYS A C 1
ATOM 649 O O . LYS A 1 83 ? -14.500 2.831 11.887 1.00 94.81 83 LYS A O 1
ATOM 654 N N . ILE A 1 84 ? -13.207 3.428 13.623 1.00 95.88 84 ILE A N 1
ATOM 655 C CA . ILE A 1 84 ? -13.478 2.217 14.415 1.00 95.88 84 ILE A CA 1
ATOM 656 C C . ILE A 1 84 ? -14.965 2.024 14.764 1.00 95.88 84 ILE A C 1
ATOM 658 O O . ILE A 1 84 ? -15.430 0.896 14.883 1.00 95.88 84 ILE A O 1
ATOM 662 N N . PHE A 1 85 ? -15.724 3.118 14.892 1.00 95.31 85 PHE A N 1
ATOM 663 C CA . PHE A 1 85 ? -17.168 3.089 15.143 1.00 95.31 85 PHE A CA 1
ATOM 664 C C . PHE A 1 85 ? -17.905 3.987 14.138 1.00 95.31 85 PHE A C 1
ATOM 666 O O . PHE A 1 85 ? -18.167 5.164 14.424 1.00 95.31 85 PHE A O 1
ATOM 673 N N . PRO A 1 86 ? -18.221 3.484 12.933 1.00 92.06 86 PRO A N 1
ATOM 674 C CA . PRO A 1 86 ? -18.969 4.243 11.938 1.00 92.06 86 PRO A CA 1
ATOM 675 C C . PRO A 1 86 ? -20.349 4.613 12.491 1.00 92.06 86 PRO A C 1
ATOM 677 O O . PRO A 1 86 ? -21.121 3.736 12.867 1.00 92.06 86 PRO A O 1
ATOM 680 N N . GLN A 1 87 ? -20.650 5.913 12.580 1.00 89.75 87 GLN A N 1
ATOM 681 C CA . GLN A 1 87 ? -21.927 6.427 13.113 1.00 89.75 87 GLN A CA 1
ATOM 682 C C . GLN A 1 87 ? -22.276 5.907 14.529 1.00 89.75 87 GLN A C 1
ATOM 684 O O . GLN A 1 87 ? -23.442 5.867 14.907 1.00 89.75 87 GLN A O 1
ATOM 689 N N . GLY A 1 88 ? -21.273 5.499 15.315 1.00 87.94 88 GLY A N 1
ATOM 690 C CA . GLY A 1 88 ? -21.466 4.926 16.652 1.00 87.94 88 GLY A CA 1
ATOM 691 C C . GLY A 1 88 ? -21.876 3.447 16.675 1.00 87.94 88 GLY A C 1
ATOM 692 O O . GLY A 1 88 ? -22.117 2.888 17.746 1.00 87.94 88 GLY A O 1
ATOM 693 N N . TYR A 1 89 ? -21.938 2.774 15.524 1.00 88.00 89 TYR A N 1
ATOM 694 C CA . TYR A 1 89 ? -22.239 1.346 15.476 1.00 88.00 89 TYR A CA 1
ATOM 695 C C . TYR A 1 89 ? -21.123 0.520 16.133 1.00 88.00 89 TYR A C 1
ATOM 697 O O . TYR A 1 89 ? -19.940 0.738 15.874 1.00 88.00 89 TYR A O 1
ATOM 705 N N . GLY A 1 90 ? -21.504 -0.443 16.979 1.00 87.69 90 GLY A N 1
ATOM 706 C CA . GLY A 1 90 ? -20.563 -1.321 17.685 1.00 87.69 90 GLY A CA 1
ATOM 707 C C . GLY A 1 90 ? -19.895 -0.701 18.920 1.00 87.69 90 GLY A C 1
ATOM 708 O O . GLY A 1 90 ? -19.022 -1.336 19.512 1.00 87.69 90 GLY A O 1
ATOM 709 N N . GLU A 1 91 ? -20.298 0.504 19.336 1.00 93.00 91 GLU A N 1
ATOM 710 C CA . GLU A 1 91 ? -19.723 1.183 20.500 1.00 93.00 91 GLU A CA 1
ATOM 711 C C . GLU A 1 91 ? -19.945 0.412 21.811 1.00 93.00 91 GLU A C 1
ATOM 713 O O . GLU A 1 91 ? -21.060 0.066 22.211 1.00 93.00 91 GLU A O 1
ATOM 718 N N . CYS A 1 92 ? -18.852 0.178 22.537 1.00 94.19 92 CYS A N 1
ATOM 719 C CA . CYS A 1 92 ? -18.905 -0.379 23.882 1.00 94.19 92 CYS A CA 1
ATOM 720 C C . CYS A 1 92 ? -19.123 0.739 24.907 1.00 94.19 92 CYS A C 1
ATOM 722 O O . CYS A 1 92 ? -18.232 1.565 25.119 1.00 94.19 92 CYS A O 1
ATOM 724 N N . LYS A 1 93 ? -20.242 0.721 25.639 1.00 92.88 93 LYS A N 1
ATOM 725 C CA . LYS A 1 93 ? -20.576 1.758 26.642 1.00 92.88 93 LYS A CA 1
ATOM 726 C C . LYS A 1 93 ? -19.464 2.037 27.665 1.00 92.88 93 LYS A C 1
ATOM 728 O O . LYS A 1 93 ? -19.357 3.153 28.151 1.00 92.88 93 LYS A O 1
ATOM 733 N N . LYS A 1 94 ? -18.642 1.032 27.989 1.00 94.44 94 LYS A N 1
ATOM 734 C CA . LYS A 1 94 ? -17.562 1.145 28.983 1.00 94.44 94 LYS A CA 1
ATOM 735 C C . LYS A 1 94 ? -16.224 1.606 28.399 1.00 94.44 94 LYS A C 1
ATOM 737 O O . LYS A 1 94 ? -15.459 2.259 29.095 1.00 94.44 94 LYS A O 1
ATOM 742 N N . HIS A 1 95 ? -15.922 1.259 27.147 1.00 95.69 95 HIS A N 1
ATOM 743 C CA . HIS A 1 95 ? -14.564 1.388 26.598 1.00 95.69 95 HIS A CA 1
ATOM 744 C C . HIS A 1 95 ? -14.469 2.232 25.322 1.00 95.69 95 HIS A C 1
ATOM 746 O O . HIS A 1 95 ? -13.365 2.418 24.819 1.00 95.69 95 HIS A O 1
ATOM 752 N N . THR A 1 96 ? -15.580 2.779 24.813 1.00 94.56 96 THR A N 1
ATOM 753 C CA . THR A 1 96 ? -15.624 3.539 23.546 1.00 94.56 96 THR A CA 1
ATOM 754 C C . THR A 1 96 ? -14.521 4.587 23.447 1.00 94.56 96 THR A C 1
ATOM 756 O O . THR A 1 96 ? -13.783 4.596 22.464 1.00 94.56 96 THR A O 1
ATOM 759 N N . GLN A 1 97 ? -14.362 5.438 24.466 1.00 94.62 97 GLN A N 1
ATOM 760 C CA . GLN A 1 97 ? -13.366 6.508 24.420 1.00 94.62 97 GLN A CA 1
ATOM 761 C C . GLN A 1 97 ? -11.938 5.959 24.367 1.00 94.62 97 GLN A C 1
ATOM 763 O O . GLN A 1 97 ? -11.151 6.377 23.524 1.00 94.62 97 GLN A O 1
ATOM 768 N N . ARG A 1 98 ? -11.619 4.973 25.213 1.00 94.88 98 ARG A N 1
ATOM 769 C CA . ARG A 1 98 ? -10.304 4.322 25.208 1.00 94.88 98 ARG A CA 1
ATOM 770 C C . ARG A 1 98 ? -10.017 3.654 23.865 1.00 94.88 98 ARG A C 1
ATOM 772 O O . ARG A 1 98 ? -8.922 3.802 23.339 1.00 94.88 98 ARG A O 1
ATOM 779 N N . THR A 1 99 ? -10.991 2.942 23.305 1.00 95.75 99 THR A N 1
ATOM 780 C CA . THR A 1 99 ? -10.859 2.268 22.010 1.00 95.75 99 THR A CA 1
ATOM 781 C C . THR A 1 99 ? -10.643 3.267 20.870 1.00 95.75 99 THR A C 1
ATOM 783 O O . THR A 1 99 ? -9.751 3.049 20.057 1.00 95.75 99 THR A O 1
ATOM 786 N N . LYS A 1 100 ? -11.365 4.399 20.849 1.00 96.25 100 LYS A N 1
ATOM 787 C CA . LYS A 1 100 ? -11.130 5.497 19.891 1.00 96.25 100 LYS A CA 1
ATOM 788 C C . LYS A 1 100 ? -9.725 6.092 20.031 1.00 96.25 100 LYS A C 1
ATOM 790 O O . LYS A 1 100 ? -9.059 6.305 19.023 1.00 96.25 100 LYS A O 1
ATOM 795 N N . THR A 1 101 ? -9.254 6.316 21.259 1.00 95.88 101 THR A N 1
ATOM 796 C CA . THR A 1 101 ? -7.892 6.818 21.503 1.00 95.88 101 THR A CA 1
ATOM 797 C C . THR A 1 101 ? -6.834 5.834 21.005 1.00 95.88 101 THR A C 1
ATOM 799 O O . THR A 1 101 ? -5.924 6.239 20.288 1.00 95.88 101 THR A O 1
ATOM 802 N N . LEU A 1 102 ? -6.962 4.544 21.334 1.00 96.50 102 LEU A N 1
ATOM 803 C CA . LEU A 1 102 ? -6.034 3.507 20.869 1.00 96.50 102 LEU A CA 1
ATOM 804 C C . LEU A 1 102 ? -6.015 3.407 19.342 1.00 96.50 102 LEU A C 1
ATOM 806 O O . LEU A 1 102 ? -4.940 3.341 18.750 1.00 96.50 102 LEU A O 1
ATOM 810 N N . TRP A 1 103 ? -7.191 3.449 18.712 1.00 97.25 103 TRP A N 1
ATOM 811 C CA . TRP A 1 103 ? -7.322 3.475 17.258 1.00 97.25 103 TRP A CA 1
ATOM 812 C C . TRP A 1 103 ? -6.563 4.655 16.650 1.00 97.25 103 TRP A C 1
ATOM 814 O O . TRP A 1 103 ? -5.723 4.446 15.782 1.00 97.25 103 TRP A O 1
ATOM 824 N N . GLY A 1 104 ? -6.775 5.872 17.162 1.00 97.12 104 GLY A N 1
ATOM 825 C CA . GLY A 1 104 ? -6.092 7.073 16.675 1.00 97.12 104 GLY A CA 1
ATOM 826 C C . GLY A 1 104 ? -4.569 7.029 16.852 1.00 97.12 104 GLY A C 1
ATOM 827 O O . GLY A 1 104 ? -3.831 7.397 15.940 1.00 97.12 104 GLY A O 1
ATOM 828 N N . VAL A 1 105 ? -4.077 6.523 17.990 1.00 96.44 105 VAL A N 1
ATOM 829 C CA . VAL A 1 105 ? -2.631 6.337 18.226 1.00 96.44 105 VAL A CA 1
ATOM 830 C C . VAL A 1 105 ? -2.038 5.354 17.218 1.00 96.44 105 VAL A C 1
ATOM 832 O O . VAL A 1 105 ? -0.992 5.625 16.625 1.00 96.44 105 VAL A O 1
ATOM 835 N N . LYS A 1 106 ? -2.716 4.225 16.990 1.00 96.81 106 LYS A N 1
ATOM 836 C CA . LYS A 1 106 ? -2.272 3.211 16.033 1.00 96.81 106 LYS A CA 1
ATOM 837 C C . LYS A 1 106 ? -2.315 3.744 14.597 1.00 96.81 106 LYS A C 1
ATOM 839 O O . LYS A 1 106 ? -1.336 3.582 13.875 1.00 96.81 106 LYS A O 1
ATOM 844 N N . GLN A 1 107 ? -3.374 4.465 14.214 1.00 97.44 107 GLN A N 1
ATOM 845 C CA . GLN A 1 107 ? -3.467 5.146 12.917 1.00 97.44 107 GLN A CA 1
ATOM 846 C C . GLN A 1 107 ? -2.289 6.101 12.695 1.00 97.44 107 GLN A C 1
ATOM 848 O O . GLN A 1 107 ? -1.662 6.059 11.639 1.00 97.44 107 GLN A O 1
ATOM 853 N N . ALA A 1 108 ? -1.960 6.944 13.679 1.00 96.81 108 ALA A N 1
ATOM 854 C CA . ALA A 1 108 ? -0.850 7.890 13.572 1.00 96.81 108 ALA A CA 1
ATOM 855 C C . ALA A 1 108 ? 0.503 7.180 13.399 1.00 96.81 108 ALA A C 1
ATOM 857 O O . ALA A 1 108 ? 1.298 7.570 12.543 1.00 96.81 108 ALA A O 1
ATOM 858 N N . MET A 1 109 ? 0.734 6.108 14.164 1.00 96.75 109 MET A N 1
ATOM 859 C CA . MET A 1 109 ? 1.936 5.278 14.059 1.00 96.75 109 MET A CA 1
ATOM 860 C C . MET A 1 109 ? 2.068 4.651 12.665 1.00 96.75 109 MET A C 1
ATOM 862 O O . MET A 1 109 ? 3.088 4.838 12.003 1.00 96.75 109 MET A O 1
ATOM 866 N N . VAL A 1 110 ? 1.025 3.955 12.201 1.00 97.38 110 VAL A N 1
ATOM 867 C CA . VAL A 1 110 ? 1.042 3.258 10.907 1.00 97.38 110 VAL A CA 1
ATOM 868 C C . VAL A 1 110 ? 1.165 4.260 9.758 1.00 97.38 110 VAL A C 1
ATOM 870 O O . VAL A 1 110 ? 1.970 4.048 8.857 1.00 97.38 110 VAL A O 1
ATOM 873 N N . SER A 1 111 ? 0.457 5.394 9.810 1.00 96.88 111 SER A N 1
ATOM 874 C CA . SER A 1 111 ? 0.494 6.449 8.780 1.00 96.88 111 SER A CA 1
ATOM 875 C C . SER A 1 111 ? 1.907 6.980 8.495 1.00 96.88 111 SER A C 1
ATOM 877 O O . SER A 1 111 ? 2.251 7.252 7.336 1.00 96.88 111 SER A O 1
ATOM 879 N N . GLY A 1 112 ? 2.743 7.077 9.537 1.00 94.69 112 GLY A N 1
ATOM 880 C CA . GLY A 1 112 ? 4.144 7.493 9.435 1.00 94.69 112 GLY A CA 1
ATOM 881 C C . GLY A 1 112 ? 5.068 6.460 8.782 1.00 94.69 112 GLY A C 1
ATOM 882 O O . GLY A 1 112 ? 6.162 6.813 8.353 1.00 94.69 112 GLY A O 1
ATOM 883 N N . GLN A 1 113 ? 4.629 5.205 8.673 1.00 95.06 113 GLN A N 1
ATOM 884 C CA . GLN A 1 113 ? 5.424 4.075 8.179 1.00 95.06 113 GLN A CA 1
ATOM 885 C C . GLN A 1 113 ? 4.909 3.505 6.846 1.00 95.06 113 GLN A C 1
ATOM 887 O O . GLN A 1 113 ? 5.483 2.550 6.321 1.00 95.06 113 GLN A O 1
ATOM 892 N N . ILE A 1 114 ? 3.843 4.077 6.270 1.00 97.00 114 ILE A N 1
ATOM 893 C CA . ILE A 1 114 ? 3.265 3.591 5.008 1.00 97.00 114 ILE A CA 1
ATOM 894 C C . ILE A 1 114 ? 4.282 3.694 3.865 1.00 97.00 114 ILE A C 1
ATOM 896 O O . ILE A 1 114 ? 4.718 4.780 3.482 1.00 97.00 114 ILE A O 1
ATOM 900 N N . ALA A 1 115 ? 4.552 2.545 3.251 1.00 96.44 115 ALA A N 1
ATOM 901 C CA . ALA A 1 115 ? 5.237 2.376 1.981 1.00 96.44 115 ALA A CA 1
ATOM 902 C C . ALA A 1 115 ? 4.291 1.741 0.944 1.00 96.44 115 ALA A C 1
ATOM 904 O O . ALA A 1 115 ? 3.185 1.291 1.252 1.00 96.44 115 ALA A O 1
ATOM 905 N N . ALA A 1 116 ? 4.728 1.663 -0.315 1.00 96.75 116 ALA A N 1
ATOM 906 C CA . ALA A 1 116 ? 3.885 1.184 -1.411 1.00 96.75 116 ALA A CA 1
ATOM 907 C C . ALA A 1 116 ? 3.382 -0.265 -1.223 1.00 96.75 116 ALA A C 1
ATOM 909 O O . ALA A 1 116 ? 2.299 -0.613 -1.702 1.00 96.75 116 ALA A O 1
ATOM 910 N N . ALA A 1 117 ? 4.135 -1.124 -0.535 1.00 96.62 117 ALA A N 1
ATOM 911 C CA . ALA A 1 117 ? 3.751 -2.513 -0.275 1.00 96.62 117 ALA A CA 1
ATOM 912 C C . ALA A 1 117 ? 3.076 -2.761 1.082 1.00 96.62 117 ALA A C 1
ATOM 914 O O . ALA A 1 117 ? 2.695 -3.903 1.326 1.00 96.62 117 ALA A O 1
ATOM 915 N N . THR A 1 118 ? 2.934 -1.746 1.940 1.00 97.00 118 THR A N 1
ATOM 916 C CA . THR A 1 118 ? 2.439 -1.920 3.314 1.00 97.00 118 THR A CA 1
ATOM 917 C C . THR A 1 118 ? 1.052 -2.560 3.341 1.00 97.00 118 THR A C 1
ATOM 919 O O . THR A 1 118 ? 0.130 -2.101 2.660 1.00 97.00 118 THR A O 1
ATOM 922 N N . ASP A 1 119 ? 0.905 -3.602 4.160 1.00 96.75 119 ASP A N 1
ATOM 923 C CA . ASP A 1 119 ? -0.390 -4.166 4.533 1.00 96.75 119 ASP A CA 1
ATOM 924 C C . ASP A 1 119 ? -0.978 -3.359 5.694 1.00 96.75 119 ASP A C 1
ATOM 926 O O . ASP A 1 119 ? -0.809 -3.690 6.861 1.00 96.75 119 ASP A O 1
ATOM 930 N N . VAL A 1 120 ? -1.647 -2.254 5.363 1.00 97.44 120 VAL A N 1
ATOM 931 C CA . VAL A 1 120 ? -2.183 -1.319 6.364 1.00 97.44 120 VAL A CA 1
ATOM 932 C C . VAL A 1 120 ? -3.158 -2.008 7.325 1.00 97.44 120 VAL A C 1
ATOM 934 O O . VAL A 1 120 ? -3.161 -1.694 8.511 1.00 97.44 120 VAL A O 1
ATOM 937 N N . ALA A 1 121 ? -3.975 -2.944 6.836 1.00 97.00 121 ALA A N 1
ATOM 938 C CA . ALA A 1 121 ? -4.930 -3.657 7.677 1.00 97.00 121 ALA A CA 1
ATOM 939 C C . ALA A 1 121 ? -4.214 -4.568 8.676 1.00 97.00 121 ALA A C 1
ATOM 941 O O . ALA A 1 121 ? -4.520 -4.506 9.865 1.00 97.00 121 ALA A O 1
ATOM 942 N N . GLY A 1 122 ? -3.227 -5.340 8.205 1.00 96.50 122 GLY A N 1
ATOM 943 C CA . GLY A 1 122 ? -2.371 -6.161 9.059 1.00 96.50 122 GLY A CA 1
ATOM 944 C C . GLY A 1 122 ? -1.631 -5.334 10.112 1.00 96.50 122 GLY A C 1
ATOM 945 O O . GLY A 1 122 ? -1.677 -5.666 11.293 1.00 96.50 122 GLY A O 1
ATOM 946 N N . GLU A 1 123 ? -1.041 -4.203 9.716 1.00 97.25 123 GLU A N 1
AT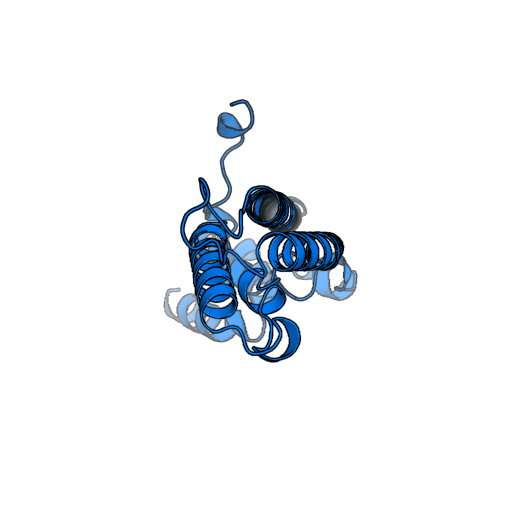OM 947 C CA . GLU A 1 123 ? -0.346 -3.293 10.638 1.00 97.25 123 GLU A CA 1
ATOM 948 C C . GLU A 1 123 ? -1.279 -2.689 11.693 1.00 97.25 123 GLU A C 1
ATOM 950 O O . GLU A 1 123 ? -0.858 -2.444 12.824 1.00 97.25 123 GLU A O 1
ATOM 955 N N . MET A 1 124 ? -2.547 -2.454 11.347 1.00 97.25 124 MET A N 1
ATOM 956 C CA . MET A 1 124 ? -3.559 -1.908 12.252 1.00 97.25 124 MET A CA 1
ATOM 957 C C . MET A 1 124 ? -4.138 -2.936 13.226 1.00 97.25 124 MET A C 1
ATOM 959 O O . MET A 1 124 ? -4.838 -2.528 14.153 1.00 97.25 124 MET A O 1
ATOM 963 N N . MET A 1 125 ? -3.878 -4.235 13.064 1.00 94.44 125 MET A N 1
ATOM 964 C CA . MET A 1 125 ? -4.390 -5.260 13.977 1.00 94.44 125 MET A CA 1
ATOM 965 C C . MET A 1 125 ? -3.845 -5.097 15.403 1.00 94.44 125 MET A C 1
ATOM 967 O O . MET A 1 125 ? -2.745 -4.587 15.629 1.00 94.44 125 MET A O 1
ATOM 971 N N . VAL A 1 126 ? -4.646 -5.534 16.378 1.00 90.94 126 VAL A N 1
ATOM 972 C CA . VAL A 1 126 ? -4.299 -5.543 17.806 1.00 90.94 126 VAL A CA 1
ATOM 973 C C . VAL A 1 126 ? -4.727 -6.847 18.454 1.00 90.94 126 VAL A C 1
ATOM 975 O O . VAL A 1 126 ? -5.643 -7.520 17.979 1.00 90.94 126 VAL A O 1
ATOM 978 N N . ASP A 1 127 ? -4.114 -7.143 19.594 1.00 87.56 127 ASP A N 1
ATOM 979 C CA . ASP A 1 127 ? -4.510 -8.258 20.444 1.00 87.56 127 ASP A CA 1
ATOM 980 C C . ASP A 1 127 ? -5.655 -7.873 21.384 1.00 87.56 127 ASP A C 1
ATOM 982 O O . ASP A 1 127 ? -5.824 -6.713 21.777 1.00 87.56 127 ASP A O 1
ATOM 986 N N . LEU A 1 128 ? -6.424 -8.877 21.804 1.00 85.00 128 LEU A N 1
ATOM 987 C CA . LEU A 1 128 ? -7.561 -8.713 22.710 1.00 85.00 128 LEU A CA 1
ATOM 988 C C . LEU A 1 128 ? -7.167 -8.060 24.053 1.00 85.00 128 LEU A C 1
ATOM 990 O O . LEU A 1 128 ? -7.939 -7.275 24.614 1.00 85.00 128 LEU A O 1
ATOM 994 N N . ASP A 1 129 ? -5.954 -8.326 24.538 1.00 87.56 129 ASP A N 1
ATOM 995 C CA . ASP A 1 129 ? -5.429 -7.782 25.797 1.00 87.56 129 ASP A CA 1
ATOM 996 C C . ASP A 1 129 ? -5.272 -6.257 25.757 1.00 87.56 129 ASP A C 1
ATOM 998 O O . ASP A 1 129 ? -5.558 -5.566 26.741 1.00 87.56 129 ASP A O 1
ATOM 1002 N N . GLN A 1 130 ? -4.934 -5.696 24.591 1.00 87.44 130 GLN A N 1
ATOM 1003 C CA . GLN A 1 130 ? -4.818 -4.245 24.401 1.00 87.44 130 GLN A CA 1
ATOM 1004 C C . GLN A 1 130 ? -6.171 -3.537 24.612 1.00 87.44 130 GLN A C 1
ATOM 1006 O O . GLN A 1 130 ? -6.234 -2.370 25.018 1.00 87.44 130 GLN A O 1
ATOM 1011 N N . LEU A 1 131 ? -7.268 -4.278 24.425 1.00 91.94 131 LEU A N 1
ATOM 1012 C CA . LEU A 1 131 ? -8.652 -3.843 24.606 1.00 91.94 131 LEU A CA 1
ATOM 1013 C C . LEU A 1 131 ? -9.254 -4.323 25.940 1.00 91.94 131 LEU A C 1
ATOM 1015 O O . LEU A 1 131 ? -10.478 -4.357 26.089 1.00 91.94 131 LEU A O 1
ATOM 1019 N N . SER A 1 132 ? -8.409 -4.676 26.918 1.00 87.19 132 SER A N 1
ATOM 1020 C CA . SER A 1 132 ? -8.810 -5.151 28.252 1.00 87.19 132 SER A CA 1
ATOM 1021 C C . SER A 1 132 ? -9.767 -6.343 28.220 1.00 87.19 132 SER A C 1
ATOM 1023 O O . SER A 1 132 ? -10.728 -6.396 28.987 1.00 87.19 132 SER A O 1
ATOM 1025 N N . GLY A 1 133 ? -9.554 -7.282 27.296 1.00 91.25 133 GLY A N 1
ATOM 1026 C CA . GLY A 1 133 ? -10.402 -8.471 27.200 1.00 91.25 133 GLY A CA 1
ATOM 1027 C C . GLY A 1 133 ? -11.806 -8.195 26.650 1.00 91.25 133 GLY A C 1
ATOM 1028 O O . GLY A 1 133 ? -12.660 -9.081 26.654 1.00 91.25 133 GLY A O 1
ATOM 1029 N N . CYS A 1 134 ? -12.100 -6.970 26.197 1.00 95.25 134 CYS A N 1
ATOM 1030 C CA . CYS A 1 134 ? -13.445 -6.607 25.772 1.00 95.25 134 CYS A CA 1
ATOM 1031 C C . CYS A 1 134 ? -13.750 -7.138 24.367 1.00 95.25 134 CYS A C 1
ATOM 1033 O O . CYS A 1 134 ? -13.347 -6.555 23.358 1.00 95.25 134 CYS A O 1
ATOM 1035 N N . THR A 1 135 ? -14.547 -8.205 24.299 1.00 94.25 135 THR A N 1
ATOM 1036 C CA . THR A 1 135 ? -14.935 -8.851 23.036 1.00 94.25 135 THR A CA 1
ATOM 1037 C C . THR A 1 135 ? -15.697 -7.920 22.091 1.00 94.25 135 THR A C 1
ATOM 1039 O O . THR A 1 135 ? -15.535 -8.022 20.880 1.00 94.25 135 THR A O 1
ATOM 1042 N N . THR A 1 136 ? -16.494 -6.981 22.611 1.00 94.94 136 THR A N 1
ATOM 1043 C CA . THR A 1 136 ? -17.191 -5.974 21.792 1.00 94.94 136 THR A CA 1
ATOM 1044 C C . THR A 1 136 ? -16.208 -5.040 21.094 1.00 94.94 136 THR A C 1
ATOM 1046 O O . THR A 1 136 ? -16.293 -4.872 19.881 1.00 94.94 136 THR A O 1
ATOM 1049 N N . CYS A 1 137 ? -15.250 -4.468 21.833 1.00 95.94 137 CYS A N 1
ATOM 1050 C CA . CYS A 1 137 ? -14.239 -3.590 21.244 1.00 95.94 137 CYS A CA 1
ATOM 1051 C C . CYS A 1 137 ? -13.357 -4.339 20.251 1.00 95.94 137 CYS A C 1
ATOM 1053 O O . CYS A 1 137 ? -13.035 -3.792 19.204 1.00 95.94 137 CYS A O 1
ATOM 1055 N N . PHE A 1 138 ? -13.000 -5.586 20.558 1.00 96.06 138 PHE A N 1
ATOM 1056 C CA . PHE A 1 138 ? -12.208 -6.414 19.656 1.00 96.06 138 PHE A CA 1
ATOM 1057 C C . PHE A 1 138 ? -12.949 -6.705 18.352 1.00 96.06 138 PHE A C 1
ATOM 1059 O O . PHE A 1 138 ? -12.390 -6.510 17.282 1.00 96.06 138 PHE A O 1
ATOM 1066 N N . LYS A 1 139 ? -14.235 -7.071 18.418 1.00 95.31 139 LYS A N 1
ATOM 1067 C CA . LYS A 1 139 ? -15.064 -7.254 17.216 1.00 95.31 139 LYS A CA 1
ATOM 1068 C C . LYS A 1 139 ? -15.170 -5.978 16.383 1.00 95.31 139 LYS A C 1
ATOM 1070 O O . LYS A 1 139 ? -15.096 -6.058 15.163 1.00 95.31 139 LYS A O 1
ATOM 1075 N N . ALA A 1 140 ? -15.330 -4.818 17.022 1.00 95.88 140 ALA A N 1
ATOM 1076 C CA . ALA A 1 140 ? -15.345 -3.540 16.314 1.00 95.88 140 ALA A CA 1
ATOM 1077 C C . ALA A 1 140 ? -13.996 -3.239 15.647 1.00 95.88 140 ALA A C 1
ATOM 1079 O O . ALA A 1 140 ? -13.966 -2.801 14.502 1.00 95.88 140 ALA A O 1
ATOM 1080 N N . TRP A 1 141 ? -12.888 -3.535 16.333 1.00 97.12 141 TRP A N 1
ATOM 1081 C CA . TRP A 1 141 ? -11.546 -3.381 15.782 1.00 97.12 141 TRP A CA 1
ATOM 1082 C C . TRP A 1 141 ? -11.333 -4.264 14.553 1.00 97.12 141 TRP A C 1
ATOM 1084 O O . TRP A 1 141 ? -10.941 -3.749 13.514 1.00 97.12 141 TRP A O 1
ATOM 1094 N N . VAL A 1 142 ? -11.658 -5.558 14.655 1.00 96.06 142 VAL A N 1
ATOM 1095 C CA . VAL A 1 142 ? -11.582 -6.521 13.543 1.00 96.06 142 VAL A CA 1
ATOM 1096 C C . VAL A 1 142 ? -12.437 -6.059 12.366 1.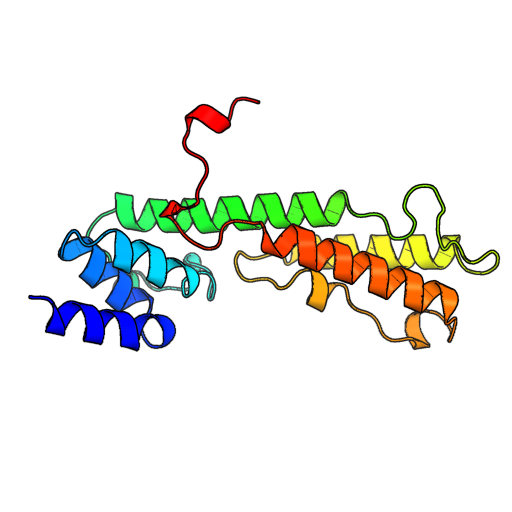00 96.06 142 VAL A C 1
ATOM 1098 O O . VAL A 1 142 ? -11.964 -6.016 11.240 1.00 96.06 142 VAL A O 1
ATOM 1101 N N . ALA A 1 143 ? -13.681 -5.642 12.611 1.00 96.12 143 ALA A N 1
ATOM 1102 C CA . ALA A 1 143 ? -14.547 -5.161 11.538 1.00 96.12 143 ALA A CA 1
ATOM 1103 C C . ALA A 1 143 ? -13.972 -3.915 10.839 1.00 96.12 143 ALA A C 1
ATOM 1105 O O . ALA A 1 143 ? -14.055 -3.795 9.616 1.00 96.12 143 ALA A O 1
ATOM 1106 N N . ALA A 1 144 ? -13.373 -2.992 11.597 1.00 96.31 144 ALA A N 1
ATOM 1107 C CA . ALA A 1 144 ? -12.745 -1.798 11.042 1.00 96.31 144 ALA A CA 1
ATOM 1108 C C . ALA A 1 144 ? -11.480 -2.132 10.233 1.00 96.31 144 ALA A C 1
ATOM 1110 O O . ALA A 1 144 ? -11.291 -1.585 9.145 1.00 96.31 144 ALA A O 1
ATOM 1111 N N . THR A 1 145 ? -10.632 -3.046 10.713 1.00 96.88 145 THR A N 1
ATOM 1112 C CA . THR A 1 145 ? -9.433 -3.484 9.982 1.00 96.88 1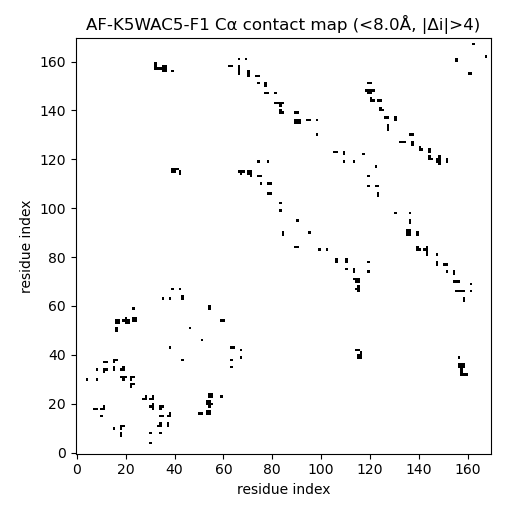45 THR A CA 1
ATOM 1113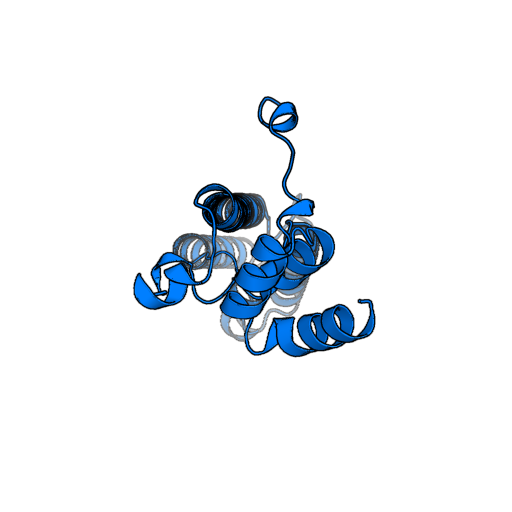 C C . THR A 1 145 ? -9.776 -4.322 8.751 1.00 96.88 145 THR A C 1
ATOM 1115 O O . THR A 1 145 ? -9.145 -4.133 7.712 1.00 96.88 145 THR A O 1
ATOM 1118 N N . ASP A 1 146 ? -10.816 -5.156 8.801 1.00 96.75 146 ASP A N 1
ATOM 1119 C CA . ASP A 1 146 ? -11.328 -5.899 7.642 1.00 96.75 146 ASP A CA 1
ATOM 1120 C C . ASP A 1 146 ? -11.843 -4.945 6.556 1.00 96.75 146 ASP A C 1
ATOM 1122 O O . ASP A 1 146 ? -11.506 -5.081 5.374 1.00 96.75 146 ASP A O 1
ATOM 1126 N N . MET A 1 147 ? -12.621 -3.929 6.948 1.00 96.25 147 MET A N 1
ATOM 1127 C CA . MET A 1 147 ? -13.099 -2.897 6.025 1.00 96.25 147 MET A CA 1
ATOM 1128 C C . MET A 1 147 ? -11.953 -2.084 5.425 1.00 96.25 147 MET A C 1
ATOM 1130 O O . MET A 1 147 ? -11.964 -1.799 4.221 1.00 96.25 147 MET A O 1
ATOM 1134 N N . LEU A 1 148 ? -10.941 -1.758 6.229 1.00 96.81 148 LEU A N 1
ATOM 1135 C CA . LEU A 1 148 ? -9.732 -1.099 5.754 1.00 96.81 148 LEU A CA 1
ATOM 1136 C C . LEU A 1 148 ? -8.983 -1.982 4.751 1.00 96.81 148 LEU A C 1
ATOM 1138 O O . LEU A 1 148 ? -8.621 -1.511 3.675 1.00 96.81 148 LEU A O 1
ATOM 1142 N N . GLY A 1 149 ? -8.831 -3.276 5.038 1.00 97.25 149 GLY A N 1
ATOM 1143 C CA . GLY A 1 149 ? -8.224 -4.254 4.135 1.00 97.25 149 GLY A CA 1
ATOM 1144 C C . GLY A 1 149 ? -8.962 -4.340 2.802 1.00 97.25 149 GLY A C 1
ATOM 1145 O O . GLY A 1 149 ? -8.344 -4.266 1.734 1.00 97.25 149 GLY A O 1
ATOM 1146 N N . TYR A 1 150 ? -10.296 -4.385 2.842 1.00 97.06 150 TYR A N 1
ATOM 1147 C CA . TYR A 1 150 ? -11.128 -4.329 1.645 1.00 97.06 150 TYR A CA 1
ATOM 1148 C C . TYR A 1 150 ? -10.873 -3.053 0.827 1.00 97.06 150 TYR A C 1
ATOM 1150 O O . TYR A 1 150 ? -10.614 -3.148 -0.376 1.00 97.06 150 TYR A O 1
ATOM 1158 N N . LYS A 1 151 ? -10.880 -1.867 1.450 1.00 96.62 151 LYS A N 1
ATOM 1159 C CA . LYS A 1 151 ? -10.612 -0.585 0.770 1.00 96.62 151 LYS A CA 1
ATOM 1160 C C . LYS A 1 151 ? -9.196 -0.532 0.187 1.00 96.62 151 LYS A C 1
ATOM 1162 O O . LYS A 1 151 ? -9.024 -0.225 -0.994 1.00 96.62 151 LYS A O 1
ATOM 1167 N N . CYS A 1 152 ? -8.186 -0.907 0.970 1.00 96.69 152 CYS A N 1
ATOM 1168 C CA . CYS A 1 152 ? -6.785 -0.951 0.552 1.00 96.69 152 CYS A CA 1
ATOM 1169 C C . CYS A 1 152 ? -6.550 -1.933 -0.608 1.00 96.69 152 CYS A C 1
ATOM 1171 O O . CYS A 1 152 ? -5.723 -1.658 -1.481 1.00 96.69 152 CYS A O 1
ATOM 1173 N N . SER A 1 153 ? -7.308 -3.035 -0.686 1.00 95.50 153 SER A N 1
ATOM 1174 C CA . SER A 1 153 ? -7.222 -4.002 -1.795 1.00 95.50 153 SER A CA 1
ATOM 1175 C C . SER A 1 153 ? -7.584 -3.401 -3.160 1.00 95.50 153 SER A C 1
ATOM 1177 O O . SER A 1 153 ? -7.131 -3.896 -4.195 1.00 95.50 153 SER A O 1
ATOM 1179 N N . LYS A 1 154 ? -8.372 -2.316 -3.174 1.00 95.38 154 LYS A N 1
ATOM 1180 C CA . LYS A 1 154 ? -8.770 -1.596 -4.392 1.00 95.38 154 LYS A CA 1
ATOM 1181 C C . LYS A 1 154 ? -7.703 -0.620 -4.880 1.00 95.38 154 LYS A C 1
ATOM 1183 O O . LYS A 1 154 ? -7.788 -0.158 -6.015 1.00 95.38 154 LYS A O 1
ATOM 1188 N N . VAL A 1 155 ? -6.695 -0.311 -4.062 1.00 96.12 155 VAL A N 1
ATOM 1189 C CA . VAL A 1 155 ? -5.614 0.596 -4.457 1.00 96.12 155 VAL A CA 1
ATOM 1190 C C . VAL A 1 155 ? -4.751 -0.085 -5.532 1.00 96.12 155 VAL A C 1
ATOM 1192 O O . VAL A 1 155 ? -4.256 -1.195 -5.295 1.00 96.12 155 VAL A O 1
ATOM 1195 N N . PRO A 1 156 ? -4.515 0.556 -6.695 1.00 96.25 156 PRO A N 1
ATOM 1196 C CA . PRO A 1 156 ? -3.776 -0.035 -7.809 1.00 96.25 156 PRO A CA 1
ATOM 1197 C C . PRO A 1 156 ? -2.430 -0.627 -7.394 1.00 96.25 156 PRO A C 1
ATOM 1199 O O . PRO A 1 156 ? -1.645 0.025 -6.715 1.00 96.25 156 PRO A O 1
ATOM 1202 N N . ARG A 1 157 ? -2.137 -1.865 -7.811 1.00 96.44 157 ARG A N 1
ATOM 1203 C CA . ARG A 1 157 ? -0.828 -2.528 -7.607 1.00 96.44 157 ARG A CA 1
ATOM 1204 C C . ARG A 1 157 ? 0.000 -2.620 -8.885 1.00 96.44 157 ARG A C 1
ATOM 1206 O O . ARG A 1 157 ? 1.101 -3.150 -8.852 1.00 96.44 157 ARG A O 1
ATOM 1213 N N . ARG A 1 158 ? -0.528 -2.157 -10.016 1.00 96.69 158 ARG A N 1
ATOM 1214 C CA . ARG A 1 158 ? 0.105 -2.278 -11.330 1.00 96.69 158 ARG A CA 1
ATOM 1215 C C . ARG A 1 158 ? 0.123 -0.940 -12.054 1.00 96.69 158 ARG A C 1
ATOM 1217 O O . ARG A 1 158 ? -0.802 -0.151 -11.879 1.00 96.69 158 ARG A O 1
ATOM 1224 N N . ILE A 1 159 ? 1.139 -0.719 -12.886 1.00 96.19 159 ILE A N 1
ATOM 1225 C CA . ILE A 1 159 ? 1.308 0.545 -13.622 1.00 96.19 159 ILE A CA 1
ATOM 1226 C C . ILE A 1 159 ? 0.185 0.813 -14.636 1.00 96.19 159 ILE A C 1
ATOM 1228 O O . ILE A 1 159 ? -0.181 1.963 -14.830 1.00 96.19 159 ILE A O 1
ATOM 1232 N N . ASP A 1 160 ? -0.425 -0.223 -15.221 1.00 95.19 160 ASP A N 1
ATOM 1233 C CA . ASP A 1 160 ? -1.554 -0.100 -16.162 1.00 95.19 160 ASP A CA 1
ATOM 1234 C C . ASP A 1 160 ? -2.895 0.205 -15.477 1.00 95.19 160 ASP A C 1
ATOM 1236 O O . ASP A 1 160 ? -3.913 0.373 -16.141 1.00 95.19 160 ASP A O 1
ATOM 1240 N N . LYS A 1 161 ? -2.915 0.215 -14.142 1.00 94.38 161 LYS A N 1
ATOM 1241 C CA . LYS A 1 161 ? -4.090 0.537 -13.323 1.00 94.38 161 LYS A CA 1
ATOM 1242 C C . LYS A 1 161 ? -3.973 1.898 -12.647 1.00 94.38 161 LYS A C 1
ATOM 1244 O O . LYS A 1 161 ? -4.804 2.221 -11.805 1.00 94.38 161 LYS A O 1
ATOM 1249 N N . LEU A 1 162 ? -2.936 2.666 -12.976 1.00 91.25 162 LEU A N 1
ATOM 1250 C CA . LEU A 1 162 ? -2.830 4.044 -12.528 1.00 91.25 162 LEU A CA 1
ATOM 1251 C C . LEU A 1 162 ? -3.921 4.896 -13.191 1.00 91.25 162 LEU A C 1
ATOM 1253 O O . LEU A 1 162 ? -4.147 4.737 -14.392 1.00 91.25 162 LEU A O 1
ATOM 1257 N N . PRO A 1 163 ? -4.557 5.813 -12.444 1.00 85.19 163 PRO A N 1
ATOM 1258 C CA . PRO A 1 163 ? -5.482 6.771 -13.030 1.00 85.19 163 PRO A CA 1
ATOM 1259 C C . PRO A 1 163 ? -4.748 7.623 -14.071 1.00 85.19 163 PRO A C 1
ATOM 1261 O O . PRO A 1 163 ? -3.657 8.152 -13.812 1.00 85.19 163 PRO A O 1
ATOM 1264 N N . THR A 1 164 ? -5.325 7.739 -15.267 1.00 73.81 164 THR A N 1
ATOM 1265 C CA . THR A 1 164 ? -4.806 8.627 -16.314 1.00 73.81 164 THR A CA 1
ATOM 1266 C C . THR A 1 164 ? -4.911 10.083 -15.859 1.00 73.81 164 THR A C 1
ATOM 1268 O O . THR A 1 164 ? -5.777 10.429 -15.060 1.00 73.81 164 THR A O 1
ATOM 1271 N N . SER A 1 165 ? -4.029 10.959 -16.349 1.00 57.09 165 SER A N 1
ATOM 1272 C CA . SER A 1 165 ? -3.934 12.378 -15.956 1.00 57.09 165 SER A CA 1
ATOM 1273 C C . SER A 1 165 ? -5.258 13.158 -16.004 1.00 57.09 165 SER A C 1
ATOM 1275 O O . SER A 1 165 ? -5.385 14.149 -15.291 1.00 57.09 165 SER A O 1
ATOM 1277 N N . THR A 1 166 ? -6.249 12.690 -16.761 1.00 45.62 166 THR A N 1
ATOM 1278 C CA . THR A 1 166 ? -7.614 13.234 -16.831 1.00 45.62 166 THR A CA 1
ATOM 1279 C C . THR A 1 166 ? -8.398 13.138 -15.511 1.00 45.62 166 THR A C 1
ATOM 1281 O O . THR A 1 166 ? -9.323 13.907 -15.300 1.00 45.62 166 THR A O 1
ATOM 1284 N N . GLU A 1 167 ? -8.020 12.245 -14.591 1.00 45.91 167 GLU A N 1
ATOM 1285 C CA . GLU A 1 167 ? -8.721 12.014 -13.313 1.00 45.91 167 GLU A CA 1
ATOM 1286 C C . GLU A 1 167 ? -8.084 12.758 -12.121 1.00 45.91 167 GLU A C 1
ATOM 1288 O O . GLU A 1 167 ? -8.521 12.606 -10.986 1.00 45.91 167 GLU A O 1
ATOM 1293 N N . ARG A 1 168 ? -7.037 13.568 -12.343 1.00 44.97 168 ARG A N 1
ATOM 1294 C CA . ARG A 1 168 ? -6.345 14.320 -11.271 1.00 44.97 168 ARG A CA 1
ATOM 1295 C C . ARG A 1 168 ? -6.997 15.669 -10.924 1.00 44.97 168 ARG A C 1
ATOM 1297 O O . ARG A 1 168 ? -6.416 16.414 -10.139 1.00 44.97 168 ARG A O 1
ATOM 1304 N N . GLN A 1 169 ? -8.144 15.999 -11.523 1.00 30.33 169 GLN A N 1
ATOM 1305 C CA . GLN A 1 169 ? -8.829 17.296 -11.376 1.00 30.33 169 GLN A CA 1
ATOM 1306 C C . GLN A 1 169 ? -10.230 17.217 -10.745 1.00 30.33 169 GLN A C 1
ATOM 1308 O O . GLN A 1 169 ? -10.968 18.197 -10.818 1.00 30.33 169 GLN A O 1
ATOM 1313 N N . VAL A 1 170 ? -10.601 16.097 -10.117 1.00 36.75 170 VAL A N 1
ATOM 1314 C CA . VAL A 1 170 ? -11.859 15.992 -9.355 1.00 36.75 170 VAL A CA 1
ATOM 1315 C C . VAL A 1 170 ? -11.567 15.707 -7.894 1.00 36.75 170 VAL A C 1
ATOM 1317 O O . VAL A 1 170 ? -10.759 14.786 -7.635 1.00 36.75 170 VAL A O 1
#

Mean predicted aligned error: 5.12 Å

Radius of gyration: 19.96 Å; Cα contacts (8 Å, |Δi|>4): 173; chains: 1; bounding box: 46×37×59 Å